Protein AF-A0A0F3NRP3-F1 (afdb_monomer_lite)

Structure (mmCIF, N/CA/C/O backbone):
data_AF-A0A0F3NRP3-F1
#
_entry.id   AF-A0A0F3NRP3-F1
#
loop_
_atom_site.group_PDB
_atom_site.id
_atom_site.type_symbol
_atom_site.label_atom_id
_atom_site.label_alt_id
_atom_site.label_comp_id
_atom_site.label_asym_id
_atom_site.label_entity_id
_atom_site.label_seq_id
_atom_site.pdbx_PDB_ins_code
_atom_site.Cartn_x
_atom_site.Cartn_y
_atom_site.Cartn_z
_atom_site.occupancy
_atom_site.B_iso_or_equiv
_atom_site.auth_seq_id
_atom_site.auth_comp_id
_atom_site.auth_asym_id
_atom_site.auth_atom_id
_atom_site.pdbx_PDB_model_num
ATOM 1 N N . MET A 1 1 ? -0.508 -33.821 -35.331 1.00 40.72 1 MET A N 1
ATOM 2 C CA . MET A 1 1 ? -1.946 -33.504 -35.461 1.00 40.72 1 MET A CA 1
ATOM 3 C C . MET A 1 1 ? -2.140 -32.099 -34.919 1.00 40.72 1 MET A C 1
ATOM 5 O O . MET A 1 1 ? -1.947 -31.904 -33.729 1.00 40.72 1 MET A O 1
ATOM 9 N N . ASN A 1 2 ? -2.407 -31.118 -35.784 1.00 46.88 2 ASN A N 1
ATOM 10 C CA . ASN A 1 2 ? -2.672 -29.745 -35.350 1.00 46.88 2 ASN A CA 1
ATOM 11 C C . ASN A 1 2 ? -4.080 -29.709 -34.758 1.00 46.88 2 ASN A C 1
ATOM 13 O O . ASN A 1 2 ? -5.055 -29.800 -35.501 1.00 46.88 2 ASN A O 1
ATOM 17 N N . ALA A 1 3 ? -4.187 -29.631 -33.432 1.00 57.81 3 ALA A N 1
ATOM 18 C CA . ALA A 1 3 ? -5.461 -29.360 -32.787 1.00 57.81 3 ALA A CA 1
ATOM 19 C C . ALA A 1 3 ? -5.911 -27.962 -33.232 1.00 57.81 3 ALA A C 1
ATOM 21 O O . ALA A 1 3 ? -5.321 -26.957 -32.839 1.00 57.81 3 ALA A O 1
ATOM 22 N N . SER A 1 4 ? -6.902 -27.904 -34.124 1.00 68.19 4 SER A N 1
ATOM 23 C CA . SER A 1 4 ? -7.489 -26.639 -34.550 1.00 68.19 4 SER A CA 1
ATOM 24 C C . SER A 1 4 ? -8.223 -26.056 -33.345 1.00 68.19 4 SER A C 1
ATOM 26 O O . SER A 1 4 ? -9.180 -26.636 -32.836 1.00 68.19 4 SER A O 1
ATOM 28 N N . ILE A 1 5 ? -7.730 -24.921 -32.855 1.00 69.62 5 ILE A N 1
ATOM 29 C CA . ILE A 1 5 ? -8.385 -24.145 -31.805 1.00 69.62 5 ILE A CA 1
ATOM 30 C C . ILE A 1 5 ? -9.781 -23.760 -32.332 1.00 69.62 5 ILE A C 1
ATOM 32 O O . ILE A 1 5 ? -9.920 -23.340 -33.481 1.00 69.62 5 ILE A O 1
ATOM 36 N N . HIS A 1 6 ? -10.832 -23.994 -31.538 1.00 75.50 6 HIS A N 1
ATOM 37 C CA . HIS A 1 6 ? -12.217 -23.716 -31.936 1.00 75.50 6 HIS A CA 1
ATOM 38 C C . HIS A 1 6 ? -12.380 -22.222 -32.262 1.00 75.50 6 HIS A C 1
ATOM 40 O O . HIS A 1 6 ? -11.838 -21.389 -31.540 1.00 75.50 6 HIS A O 1
ATOM 46 N N . LYS A 1 7 ? -13.146 -21.873 -33.308 1.00 71.94 7 LYS A N 1
ATOM 47 C CA . LYS A 1 7 ? -13.288 -20.490 -33.822 1.00 71.94 7 LYS A CA 1
ATOM 48 C C . LYS A 1 7 ? -13.680 -19.456 -32.757 1.00 71.94 7 LYS A C 1
ATOM 50 O O . LYS A 1 7 ? -13.322 -18.292 -32.864 1.00 71.94 7 LYS A O 1
ATOM 55 N N . ASP A 1 8 ? -14.378 -19.872 -31.704 1.00 66.00 8 ASP A N 1
ATOM 56 C CA . ASP A 1 8 ? -14.722 -18.987 -30.582 1.00 66.00 8 ASP A CA 1
ATOM 57 C C . ASP A 1 8 ? -13.531 -18.579 -29.701 1.00 66.00 8 ASP A C 1
ATOM 59 O O . ASP A 1 8 ? -13.591 -17.539 -29.048 1.00 66.00 8 ASP A O 1
ATOM 63 N N . PHE A 1 9 ? -12.439 -19.345 -29.714 1.00 64.56 9 PHE A N 1
ATOM 64 C CA . PHE A 1 9 ? -11.166 -18.993 -29.074 1.00 64.56 9 PHE A CA 1
ATOM 65 C C . PHE A 1 9 ? -10.199 -18.269 -30.025 1.00 64.56 9 PHE A C 1
ATOM 67 O O . PHE A 1 9 ? -9.106 -17.900 -29.599 1.00 64.56 9 PHE A O 1
ATOM 74 N N . ASP A 1 10 ? -10.609 -18.040 -31.278 1.00 66.81 10 ASP A N 1
ATOM 75 C CA . ASP A 1 10 ? -9.899 -17.222 -32.275 1.00 66.81 10 ASP A CA 1
ATOM 76 C C . ASP A 1 10 ? -10.201 -15.717 -32.105 1.00 66.81 10 ASP A C 1
ATOM 78 O O . ASP A 1 10 ? -9.780 -14.867 -32.888 1.00 66.81 10 ASP A O 1
ATOM 82 N N . ARG A 1 11 ? -10.959 -15.365 -31.059 1.00 72.38 11 ARG A N 1
ATOM 83 C CA . ARG A 1 11 ? -11.221 -13.980 -30.668 1.00 72.38 11 ARG A CA 1
ATOM 84 C C . ARG A 1 11 ? -9.969 -13.370 -30.059 1.00 72.38 11 ARG A C 1
ATOM 86 O O . ARG A 1 11 ? -9.217 -14.027 -29.334 1.00 72.38 11 ARG A O 1
ATOM 93 N N . GLU A 1 12 ? -9.772 -12.083 -30.313 1.00 74.19 12 GLU A N 1
ATOM 94 C CA . GLU A 1 12 ? -8.661 -11.361 -29.718 1.00 74.19 12 GLU A CA 1
ATOM 95 C C . GLU A 1 12 ? -8.789 -11.381 -28.188 1.00 74.19 12 GLU A C 1
ATOM 97 O O . GLU A 1 12 ? -9.790 -10.949 -27.614 1.00 74.19 12 GLU A O 1
ATOM 102 N N . ARG A 1 13 ? -7.795 -11.965 -27.511 1.00 67.94 13 ARG A N 1
ATOM 103 C CA . ARG A 1 13 ? -7.804 -12.051 -26.050 1.00 67.94 13 ARG A CA 1
ATOM 104 C C . ARG A 1 13 ? -7.632 -10.649 -25.473 1.00 67.94 13 ARG A C 1
ATOM 106 O O . ARG A 1 13 ? -6.608 -10.013 -25.721 1.00 67.94 13 ARG A O 1
ATOM 113 N N . PHE A 1 14 ? -8.565 -10.232 -24.616 1.00 65.12 14 PHE A N 1
ATOM 114 C CA . PHE A 1 14 ? -8.469 -8.976 -23.858 1.00 65.12 14 PHE A CA 1
ATOM 115 C C . PHE A 1 14 ? -7.161 -8.849 -23.063 1.00 65.12 14 PHE A C 1
ATOM 117 O O . PHE A 1 14 ? -6.693 -7.739 -22.838 1.00 65.12 14 PHE A O 1
ATOM 124 N N . SER A 1 15 ? -6.524 -9.975 -22.716 1.00 64.06 15 SER A N 1
ATOM 125 C CA . SER A 1 15 ? -5.197 -10.024 -22.091 1.00 64.06 15 SER A CA 1
ATOM 126 C C . SER A 1 15 ? -4.127 -9.237 -22.843 1.00 64.06 15 SER A C 1
ATOM 128 O O . SER A 1 15 ? -3.176 -8.775 -22.228 1.00 64.06 15 SER A O 1
ATOM 130 N N . LYS A 1 16 ? -4.273 -9.027 -24.157 1.00 69.56 16 LYS A N 1
ATOM 131 C CA . LYS A 1 16 ? -3.344 -8.193 -24.926 1.00 69.56 16 LYS A CA 1
ATOM 132 C C . LYS A 1 16 ? -3.427 -6.702 -24.600 1.00 69.56 16 LYS A C 1
ATOM 134 O O . LYS A 1 16 ? -2.470 -5.997 -24.901 1.00 69.56 16 LYS A O 1
ATOM 139 N N . HIS A 1 17 ? -4.521 -6.234 -24.011 1.00 70.38 17 HIS A N 1
ATOM 140 C CA . HIS A 1 17 ? -4.711 -4.834 -23.628 1.00 70.38 17 HIS A CA 1
ATOM 141 C C . HIS A 1 17 ? -4.406 -4.573 -22.152 1.00 70.38 17 HIS A C 1
ATOM 143 O O . HIS A 1 17 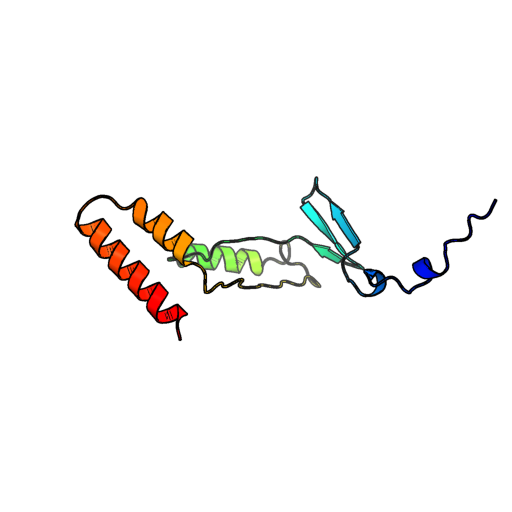? -4.308 -3.417 -21.750 1.00 70.38 17 HIS A O 1
ATOM 149 N N . PHE A 1 18 ? -4.248 -5.624 -21.344 1.00 63.47 18 PHE A N 1
ATOM 150 C CA . PHE A 1 18 ? -3.835 -5.478 -19.956 1.00 63.47 18 PHE A CA 1
ATOM 151 C C . PHE A 1 18 ? -2.310 -5.374 -19.870 1.00 63.47 18 PHE A C 1
ATOM 153 O O . PHE A 1 18 ? -1.575 -6.049 -20.590 1.00 63.47 18 PHE A O 1
ATOM 160 N N . VAL A 1 19 ? -1.846 -4.492 -18.987 1.00 67.38 19 VAL A N 1
ATOM 161 C CA . VAL A 1 19 ? -0.418 -4.287 -18.699 1.00 67.38 19 VAL A CA 1
ATOM 162 C C . VAL A 1 19 ? 0.145 -5.458 -17.883 1.00 67.38 19 VAL A C 1
ATOM 164 O O . VAL A 1 19 ? 1.339 -5.718 -17.932 1.00 67.38 19 VAL A O 1
ATOM 167 N N . TYR A 1 20 ? -0.733 -6.192 -17.202 1.00 72.75 20 TYR A N 1
ATOM 168 C CA . TYR A 1 20 ? -0.411 -7.259 -16.270 1.00 72.75 20 TYR A CA 1
ATOM 169 C C . TYR A 1 20 ? -0.265 -8.633 -16.930 1.00 72.75 20 TYR A C 1
ATOM 171 O O . TYR A 1 20 ? -1.152 -9.057 -17.675 1.00 72.75 20 TYR A O 1
ATOM 179 N N . GLU A 1 21 ? 0.830 -9.335 -16.625 1.00 79.75 21 GLU A N 1
ATOM 180 C CA . GLU A 1 21 ? 1.145 -10.654 -17.188 1.00 79.75 21 GLU A CA 1
ATOM 181 C C . GLU A 1 21 ? 1.023 -11.781 -16.160 1.00 79.75 21 GLU A C 1
ATOM 183 O O . GLU A 1 21 ? 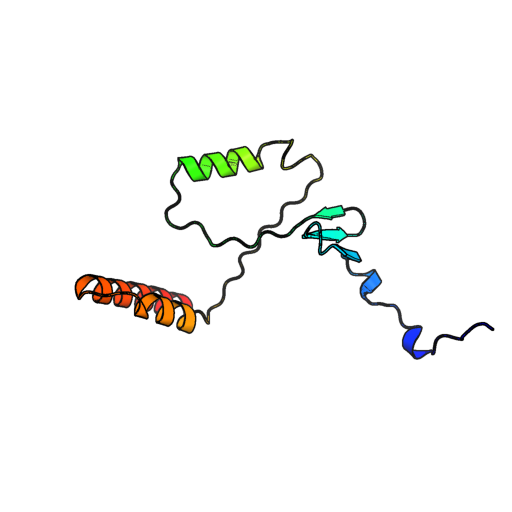0.370 -12.788 -16.446 1.00 79.75 21 GLU A O 1
ATOM 188 N N . SER A 1 22 ? 1.611 -11.624 -14.970 1.00 84.94 22 SER A N 1
ATOM 189 C CA . SER A 1 22 ? 1.586 -12.664 -13.934 1.00 84.94 22 SER A CA 1
ATOM 190 C C . SER A 1 22 ? 1.831 -12.133 -12.521 1.00 84.94 22 SER A C 1
ATOM 192 O O . SER A 1 22 ? 2.454 -11.088 -12.324 1.00 84.94 22 SER A O 1
ATOM 194 N N . TYR A 1 23 ? 1.361 -12.893 -11.532 1.00 87.88 23 TYR A N 1
ATOM 195 C CA . TYR A 1 23 ? 1.726 -12.747 -10.124 1.00 87.88 23 TYR A CA 1
ATOM 196 C C . TYR A 1 23 ? 2.721 -13.835 -9.755 1.00 87.88 23 TYR A C 1
ATOM 198 O O . TYR A 1 23 ? 2.530 -14.977 -10.175 1.00 87.88 23 TYR A O 1
ATOM 206 N N . ASP A 1 24 ? 3.719 -13.506 -8.948 1.00 89.31 24 ASP A N 1
ATOM 207 C CA . ASP A 1 24 ? 4.505 -14.510 -8.241 1.00 89.31 24 ASP A CA 1
ATOM 208 C C . ASP A 1 24 ? 4.114 -14.532 -6.761 1.00 89.31 24 ASP A C 1
ATOM 210 O O . ASP A 1 24 ? 4.324 -13.557 -6.041 1.00 89.31 24 ASP A O 1
ATOM 214 N N . ASP A 1 25 ? 3.551 -15.654 -6.314 1.00 90.69 25 ASP A N 1
ATOM 215 C CA . ASP A 1 25 ? 3.113 -15.845 -4.932 1.00 90.69 25 ASP A CA 1
ATOM 216 C C . ASP A 1 25 ? 4.292 -15.916 -3.946 1.00 90.69 25 ASP A C 1
ATOM 218 O O . ASP A 1 25 ? 4.115 -15.587 -2.773 1.00 90.69 25 ASP A O 1
ATOM 222 N N . GLU A 1 26 ? 5.496 -16.310 -4.374 1.00 93.38 26 GLU A N 1
ATOM 223 C CA . GLU A 1 26 ? 6.648 -16.398 -3.465 1.00 93.38 26 GLU A CA 1
ATOM 224 C C . GLU A 1 26 ? 7.223 -15.015 -3.155 1.00 93.38 26 GLU A C 1
ATOM 226 O O . GLU A 1 26 ? 7.428 -14.662 -1.992 1.00 93.38 26 GLU A O 1
ATOM 231 N N . THR A 1 27 ? 7.457 -14.209 -4.192 1.00 88.56 27 THR A N 1
ATOM 232 C CA . THR A 1 27 ? 8.013 -12.856 -4.035 1.00 88.56 27 THR A CA 1
ATOM 233 C C . THR A 1 27 ? 6.953 -11.779 -3.814 1.00 88.56 27 THR A C 1
ATOM 235 O O . THR A 1 27 ? 7.295 -10.660 -3.434 1.00 88.56 27 THR A O 1
ATOM 238 N N . GLN A 1 28 ? 5.673 -12.103 -4.026 1.00 88.88 28 GLN A N 1
ATOM 239 C CA . GLN A 1 28 ? 4.537 -11.175 -3.994 1.00 88.88 28 GLN A CA 1
ATOM 240 C C . GLN A 1 28 ? 4.653 -10.043 -5.038 1.00 88.88 28 GLN A C 1
ATOM 242 O O . GLN A 1 28 ? 4.074 -8.964 -4.867 1.00 88.88 28 GLN A O 1
ATOM 247 N N . LEU A 1 29 ? 5.393 -10.280 -6.129 1.00 87.69 29 LEU A N 1
ATOM 248 C CA . LEU A 1 29 ? 5.629 -9.308 -7.196 1.00 87.69 29 LEU A CA 1
ATOM 249 C C . LEU A 1 29 ? 4.660 -9.484 -8.369 1.00 87.69 29 LEU A C 1
ATOM 251 O O . LEU A 1 29 ? 4.288 -10.586 -8.775 1.00 87.69 29 LEU A O 1
ATOM 255 N N . PHE A 1 30 ? 4.283 -8.351 -8.949 1.00 84.56 30 PHE A N 1
ATOM 256 C CA . PHE A 1 30 ? 3.496 -8.241 -10.167 1.00 84.56 30 PHE A CA 1
ATOM 257 C C . PHE A 1 30 ? 4.447 -8.040 -11.345 1.00 84.56 30 PHE A C 1
ATOM 259 O O . PHE A 1 30 ? 5.193 -7.059 -11.394 1.00 84.56 30 PHE A O 1
ATOM 266 N N . PHE A 1 31 ? 4.380 -8.944 -12.318 1.00 85.44 31 PHE A N 1
ATOM 267 C CA . PHE A 1 31 ? 5.089 -8.825 -13.584 1.00 85.44 31 PHE A CA 1
ATOM 268 C C . PHE A 1 31 ? 4.147 -8.237 -14.628 1.00 85.44 31 PHE A C 1
ATOM 270 O O . PHE A 1 31 ? 3.073 -8.774 -14.915 1.00 85.44 31 PHE A O 1
ATOM 277 N N . ASN A 1 32 ? 4.556 -7.101 -15.175 1.00 83.25 32 ASN A N 1
ATOM 278 C CA . ASN A 1 32 ? 3.848 -6.352 -16.194 1.00 83.25 32 ASN A CA 1
ATOM 279 C C . ASN A 1 32 ? 4.697 -6.277 -17.469 1.00 83.25 32 ASN A C 1
ATOM 281 O O . ASN A 1 32 ? 5.905 -6.520 -17.471 1.00 83.25 32 ASN A O 1
ATOM 285 N N . ARG A 1 33 ? 4.081 -5.846 -18.568 1.00 79.62 33 ARG A N 1
ATOM 286 C CA . ARG A 1 33 ? 4.779 -5.576 -19.827 1.00 79.62 33 ARG A CA 1
ATOM 287 C C . ARG A 1 33 ? 5.764 -4.425 -19.679 1.00 79.62 33 ARG A C 1
ATOM 289 O O . ARG A 1 33 ? 5.382 -3.262 -19.765 1.00 79.62 33 ARG A O 1
ATOM 296 N N . GLY A 1 34 ? 7.033 -4.773 -19.495 1.00 79.06 34 GLY A N 1
ATOM 297 C CA . GLY A 1 34 ? 8.125 -3.810 -19.360 1.00 79.06 34 GLY A CA 1
ATOM 298 C C . GLY A 1 34 ? 8.262 -3.202 -17.964 1.00 79.06 34 GLY A C 1
ATOM 299 O O . GLY A 1 34 ? 9.022 -2.253 -17.810 1.00 79.06 34 GLY A O 1
ATOM 300 N N . SER A 1 35 ? 7.565 -3.727 -16.952 1.00 81.12 35 SER A N 1
ATOM 301 C CA . SER A 1 35 ? 7.770 -3.310 -15.563 1.00 81.12 35 SER A CA 1
ATOM 302 C C . SER A 1 35 ? 7.548 -4.453 -14.576 1.00 81.12 35 SER A C 1
ATOM 304 O O . SER A 1 35 ? 6.850 -5.427 -14.850 1.00 81.12 35 SER A O 1
ATOM 306 N N . ILE A 1 36 ? 8.154 -4.325 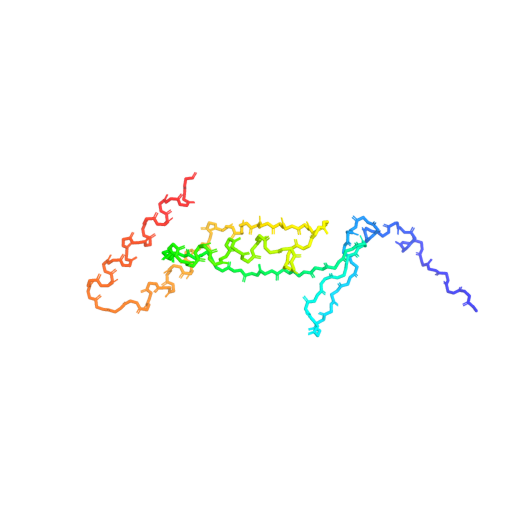-13.403 1.00 84.62 36 ILE A N 1
ATOM 307 C CA . ILE A 1 36 ? 7.923 -5.183 -12.244 1.00 84.62 36 ILE A CA 1
ATOM 308 C C . ILE A 1 36 ? 7.535 -4.276 -11.083 1.00 84.62 36 ILE A C 1
ATOM 310 O O . ILE A 1 36 ? 8.049 -3.163 -10.969 1.00 84.62 36 ILE A O 1
A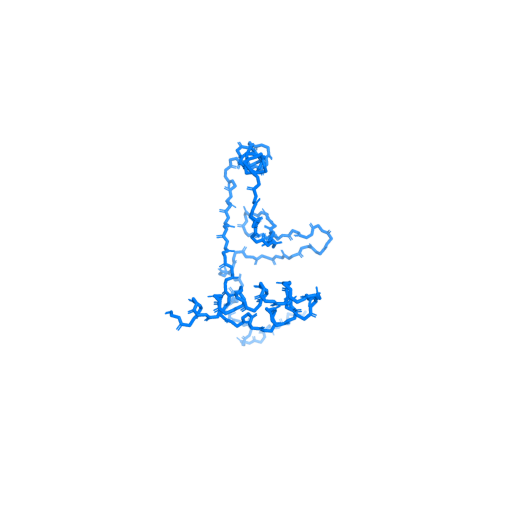TOM 314 N N . GLY A 1 37 ? 6.597 -4.704 -10.249 1.00 84.56 37 GLY A N 1
ATOM 315 C CA . GLY A 1 37 ? 6.142 -3.875 -9.141 1.00 84.56 37 GLY A CA 1
ATOM 316 C C . GLY A 1 37 ? 5.435 -4.664 -8.059 1.00 84.56 37 GLY A C 1
ATOM 317 O O . GLY A 1 37 ? 5.242 -5.871 -8.163 1.00 84.56 37 GLY A O 1
ATOM 318 N N . PHE A 1 38 ? 5.034 -3.961 -7.012 1.00 85.81 38 PHE A N 1
ATOM 319 C CA . PHE A 1 38 ? 4.269 -4.508 -5.902 1.00 85.81 38 PHE A CA 1
ATOM 320 C C . PHE A 1 38 ? 3.186 -3.516 -5.489 1.00 85.81 38 PHE A C 1
ATOM 322 O O . PHE A 1 38 ? 3.245 -2.330 -5.815 1.00 85.81 38 PHE A O 1
ATOM 329 N N . VAL A 1 39 ? 2.184 -4.012 -4.769 1.00 85.00 39 VAL A N 1
ATOM 330 C CA . VAL A 1 39 ? 1.112 -3.192 -4.205 1.00 85.00 39 VAL A CA 1
ATOM 331 C C . VAL A 1 39 ? 1.208 -3.261 -2.690 1.00 85.00 39 VAL A C 1
ATOM 333 O O . VAL A 1 39 ? 1.227 -4.348 -2.118 1.00 85.00 39 VAL A O 1
ATOM 336 N N . LEU A 1 40 ? 1.238 -2.099 -2.039 1.00 81.62 40 LEU A N 1
ATOM 337 C CA . LEU A 1 40 ? 1.133 -1.999 -0.587 1.00 81.62 40 LEU A CA 1
ATOM 338 C C . LEU A 1 40 ? -0.281 -1.576 -0.204 1.00 81.62 40 LEU A C 1
ATOM 340 O O . LEU A 1 40 ? -0.756 -0.518 -0.617 1.00 81.62 40 LEU A O 1
ATOM 344 N N . LEU A 1 41 ? -0.936 -2.388 0.625 1.00 80.12 41 LEU A N 1
ATOM 345 C CA . LEU A 1 41 ? -2.153 -1.989 1.317 1.00 80.12 41 LEU A CA 1
ATOM 346 C C . LEU A 1 41 ? -1.769 -1.445 2.692 1.00 80.12 41 LEU A C 1
ATOM 348 O O . LEU A 1 41 ? -1.278 -2.184 3.542 1.00 80.12 41 LEU A O 1
ATOM 352 N N . ALA A 1 42 ? -2.006 -0.155 2.908 1.00 77.50 42 ALA A N 1
ATOM 353 C CA . ALA A 1 42 ? -1.729 0.508 4.174 1.00 77.50 42 ALA A CA 1
ATOM 354 C C . ALA A 1 42 ? -2.989 1.184 4.720 1.00 77.50 42 ALA A C 1
ATOM 356 O O . ALA A 1 42 ? -3.795 1.738 3.969 1.00 77.50 42 ALA A O 1
ATOM 357 N N . CYS A 1 43 ? -3.145 1.166 6.043 1.00 74.38 43 CYS A N 1
ATOM 358 C CA . CYS A 1 43 ? -4.135 1.996 6.716 1.00 74.38 43 CYS A CA 1
ATOM 359 C C . CYS A 1 43 ? -3.637 3.449 6.762 1.00 74.38 43 CYS A C 1
ATOM 361 O O . CYS A 1 43 ? -2.437 3.668 6.949 1.00 74.38 43 CYS A O 1
ATOM 363 N N . PRO A 1 44 ? -4.526 4.449 6.636 1.00 73.31 44 PRO A N 1
ATOM 364 C CA . PRO A 1 44 ? -4.135 5.839 6.818 1.00 73.31 44 PRO A CA 1
ATOM 365 C C . PRO A 1 44 ? -3.534 6.030 8.214 1.00 73.31 44 PRO A C 1
ATOM 367 O O . PRO A 1 44 ? -4.129 5.635 9.220 1.00 73.31 44 PRO A O 1
ATOM 370 N N . LEU A 1 45 ? -2.345 6.629 8.266 1.00 74.94 45 LEU A N 1
ATOM 371 C CA . LEU A 1 45 ? -1.623 6.874 9.509 1.00 74.94 45 LEU A CA 1
ATOM 372 C C . LEU A 1 45 ? -2.255 8.070 10.237 1.00 74.94 45 LEU A C 1
ATOM 374 O O . LEU A 1 45 ? -1.886 9.223 10.012 1.00 74.94 45 LEU A O 1
ATOM 378 N N . ALA A 1 46 ? -3.257 7.796 11.074 1.00 75.31 46 ALA A N 1
ATOM 379 C CA . ALA A 1 46 ? -3.850 8.804 11.945 1.00 75.31 46 ALA A CA 1
ATOM 380 C C . ALA A 1 46 ? -2.825 9.252 13.002 1.00 75.31 46 ALA A C 1
ATOM 382 O O . ALA A 1 46 ? -2.094 8.426 13.542 1.00 75.31 46 ALA A O 1
ATOM 383 N N . GLU A 1 47 ? -2.773 10.558 13.279 1.00 79.94 47 GLU A N 1
ATOM 384 C CA . GLU A 1 47 ? -1.904 11.153 14.312 1.00 79.94 47 GLU A CA 1
ATOM 385 C C . GLU A 1 47 ? -0.394 10.901 14.118 1.00 79.94 47 GLU A C 1
ATOM 387 O O . GLU A 1 47 ? 0.383 10.913 15.072 1.00 79.94 47 GLU A O 1
ATOM 392 N N . ALA A 1 48 ? 0.045 10.714 12.869 1.00 82.19 48 ALA A N 1
ATOM 393 C CA . ALA A 1 48 ? 1.458 10.569 12.535 1.00 82.19 48 ALA A CA 1
ATOM 394 C C . ALA A 1 48 ? 2.295 11.734 13.091 1.00 82.19 48 ALA A C 1
ATOM 396 O O . ALA A 1 48 ? 2.035 12.900 12.772 1.00 82.19 48 ALA A O 1
ATOM 397 N N . SER A 1 49 ? 3.339 11.422 13.864 1.00 88.94 49 SER A N 1
ATOM 398 C CA . SER A 1 49 ? 4.300 12.431 14.309 1.00 88.94 49 SER A CA 1
ATOM 399 C C . SER A 1 49 ? 5.025 13.052 13.111 1.00 88.94 49 SER A C 1
ATOM 401 O O . SER A 1 49 ? 5.183 12.424 12.063 1.00 88.94 49 SER A O 1
ATOM 403 N N . VAL A 1 50 ? 5.518 14.283 13.270 1.00 90.25 50 VAL A N 1
ATOM 404 C CA . VAL A 1 50 ? 6.318 14.947 12.225 1.00 90.25 50 VAL A CA 1
ATOM 405 C C . VAL A 1 50 ? 7.567 14.124 11.877 1.00 90.25 50 VAL A C 1
ATOM 407 O O . VAL A 1 50 ? 7.957 14.074 10.717 1.00 90.25 50 VAL A O 1
ATOM 410 N N . SER A 1 51 ? 8.152 13.417 12.853 1.00 91.94 51 SER A N 1
ATOM 411 C CA . SER A 1 51 ? 9.277 12.500 12.612 1.00 91.94 51 SER A CA 1
ATOM 412 C C . SER A 1 51 ? 8.897 11.384 11.641 1.00 91.94 51 SER A C 1
ATOM 414 O O . SER A 1 51 ? 9.568 11.206 10.633 1.00 91.94 51 SER A O 1
ATOM 416 N N . ALA A 1 52 ? 7.773 10.700 11.883 1.00 87.12 52 ALA A N 1
ATOM 417 C CA . ALA A 1 52 ? 7.313 9.614 11.018 1.00 87.12 52 ALA A CA 1
ATOM 418 C C . ALA A 1 52 ? 6.997 10.104 9.592 1.00 87.12 52 ALA A C 1
ATOM 420 O O . ALA A 1 52 ? 7.259 9.409 8.612 1.00 87.12 52 ALA A O 1
ATOM 421 N N . GLN A 1 53 ? 6.467 11.325 9.462 1.00 87.38 53 GLN A N 1
ATOM 422 C CA . GLN A 1 53 ? 6.239 11.948 8.155 1.00 87.38 53 GLN A CA 1
ATOM 423 C C . GLN A 1 53 ? 7.557 12.217 7.417 1.00 87.38 53 GLN A C 1
ATOM 425 O O . GLN A 1 53 ? 7.644 11.964 6.216 1.00 87.38 53 GLN A O 1
ATOM 430 N N . ASN A 1 54 ? 8.581 12.696 8.129 1.00 91.69 54 ASN A N 1
ATOM 431 C CA . ASN A 1 54 ? 9.902 12.943 7.554 1.00 91.69 54 ASN A CA 1
ATOM 432 C C . ASN A 1 54 ? 10.584 11.644 7.121 1.00 91.69 54 ASN A C 1
ATOM 434 O O . ASN A 1 54 ? 11.127 11.604 6.024 1.00 91.69 54 ASN A O 1
ATOM 438 N N . GLU A 1 55 ? 10.488 10.577 7.915 1.00 90.31 55 GLU A N 1
ATOM 439 C CA . GLU A 1 55 ? 11.038 9.260 7.567 1.00 90.31 55 GLU A CA 1
ATOM 440 C C . GLU A 1 55 ? 10.419 8.711 6.275 1.00 90.31 55 GLU A C 1
ATOM 442 O O . GLU A 1 55 ? 11.136 8.271 5.377 1.00 90.31 55 GLU A O 1
ATOM 447 N N . ILE A 1 56 ? 9.091 8.804 6.124 1.00 87.69 56 ILE A N 1
ATOM 448 C CA . ILE A 1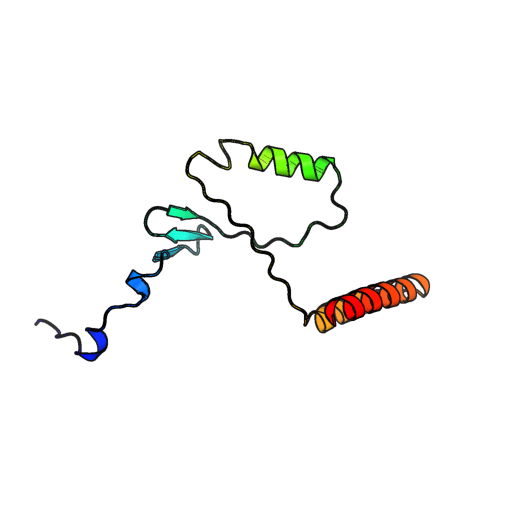 56 ? 8.414 8.406 4.880 1.00 87.69 56 ILE A CA 1
ATOM 449 C C . ILE A 1 56 ? 8.861 9.297 3.715 1.00 87.69 56 ILE A C 1
ATOM 451 O O . ILE A 1 56 ? 9.108 8.807 2.614 1.00 87.69 56 ILE A O 1
ATOM 455 N N . ALA A 1 57 ? 8.983 10.606 3.935 1.00 88.25 57 ALA A N 1
ATOM 456 C CA . ALA A 1 57 ? 9.422 11.525 2.893 1.00 88.25 57 ALA A CA 1
ATOM 457 C C . ALA A 1 57 ? 10.868 11.251 2.448 1.00 88.25 57 ALA A C 1
ATOM 459 O O . ALA A 1 57 ? 11.157 11.331 1.258 1.00 88.25 57 ALA A O 1
ATOM 460 N N . GLU A 1 58 ? 11.770 10.931 3.373 1.00 91.31 58 GLU A N 1
ATOM 461 C CA . GLU A 1 58 ? 13.152 10.544 3.077 1.00 91.31 58 GLU A CA 1
ATOM 462 C C . GLU A 1 58 ? 13.212 9.206 2.347 1.00 91.31 58 GLU A C 1
ATOM 464 O O . GLU A 1 58 ? 13.906 9.098 1.336 1.00 91.31 58 GLU A O 1
ATOM 469 N N . PHE A 1 59 ? 12.415 8.226 2.782 1.00 88.44 59 PHE A N 1
ATOM 470 C CA . PHE A 1 59 ? 12.280 6.950 2.088 1.00 88.44 59 PHE A CA 1
ATOM 471 C C . PHE A 1 59 ? 11.884 7.153 0.622 1.00 88.44 59 PHE A C 1
ATOM 473 O O . PHE A 1 59 ? 12.512 6.570 -0.259 1.00 88.44 59 PHE A O 1
ATOM 480 N N . LEU A 1 60 ? 10.893 8.016 0.365 1.00 86.50 60 LEU A N 1
ATOM 481 C CA . LEU A 1 60 ? 10.396 8.302 -0.982 1.00 86.50 60 LEU A CA 1
ATOM 482 C C . LEU A 1 60 ? 11.367 9.123 -1.845 1.00 86.50 60 LEU A C 1
ATOM 484 O O . LEU A 1 60 ? 11.295 9.054 -3.068 1.00 86.50 60 LEU A O 1
ATOM 488 N N . LYS A 1 61 ? 12.238 9.925 -1.224 1.00 86.69 61 LYS A N 1
ATOM 489 C CA . LYS A 1 61 ? 13.255 10.734 -1.918 1.00 86.69 61 LYS A CA 1
ATOM 490 C C . LYS A 1 61 ? 14.512 9.948 -2.278 1.00 86.69 61 LYS A C 1
ATOM 492 O O . LYS A 1 61 ? 15.313 10.449 -3.057 1.00 86.69 61 LYS A O 1
ATOM 497 N N . SER A 1 62 ? 14.727 8.787 -1.666 1.00 87.12 62 SER A N 1
ATOM 498 C CA . SER A 1 62 ? 15.912 7.976 -1.920 1.00 87.12 62 SER A CA 1
ATOM 499 C C . SER A 1 62 ? 15.857 7.362 -3.320 1.00 87.12 62 SER A C 1
ATOM 501 O O . SER A 1 62 ? 14.970 6.555 -3.603 1.00 87.12 62 SER A O 1
ATOM 503 N N . ASP A 1 63 ? 16.849 7.681 -4.155 1.00 85.19 63 ASP A N 1
ATOM 504 C CA . ASP A 1 63 ? 17.022 7.091 -5.491 1.00 85.19 63 ASP A CA 1
ATOM 505 C C . ASP A 1 63 ? 17.224 5.565 -5.438 1.00 85.19 63 ASP A C 1
ATOM 507 O O . ASP A 1 63 ? 16.971 4.872 -6.420 1.00 85.19 63 ASP A O 1
ATOM 511 N N . GLU A 1 64 ? 17.655 5.016 -4.296 1.00 86.44 64 GLU A N 1
ATOM 512 C CA . GLU A 1 64 ? 17.745 3.563 -4.104 1.00 86.44 64 GLU A CA 1
ATOM 513 C C . GLU A 1 64 ? 16.361 2.913 -3.973 1.00 86.44 64 GLU A C 1
ATOM 515 O O . GLU A 1 64 ? 16.155 1.796 -4.446 1.00 86.44 64 GLU A O 1
ATOM 520 N N . ASN A 1 65 ? 15.403 3.606 -3.348 1.00 83.50 65 ASN A N 1
ATOM 521 C CA . ASN A 1 65 ? 14.064 3.072 -3.083 1.00 83.50 65 ASN A CA 1
ATOM 522 C C . ASN A 1 65 ? 13.081 3.370 -4.221 1.00 83.50 65 ASN A C 1
ATOM 524 O O . ASN A 1 65 ? 12.186 2.570 -4.493 1.00 83.50 65 ASN A O 1
ATOM 528 N N . LEU A 1 66 ? 13.232 4.525 -4.871 1.00 84.75 66 LEU A N 1
ATOM 529 C CA . LEU A 1 66 ? 12.446 4.961 -6.025 1.00 84.75 66 LEU A CA 1
ATOM 530 C C . LEU A 1 66 ? 13.400 5.416 -7.137 1.00 84.75 66 LEU A C 1
ATOM 532 O O . LEU A 1 66 ? 13.562 6.616 -7.361 1.00 84.75 66 LEU A O 1
ATOM 536 N N . PRO A 1 67 ? 14.040 4.465 -7.840 1.00 83.81 67 PRO A N 1
ATOM 537 C CA . PRO A 1 67 ? 14.976 4.786 -8.907 1.00 83.81 67 PRO A CA 1
ATOM 538 C C . PRO A 1 67 ? 14.296 5.527 -10.058 1.00 83.81 67 PRO A C 1
ATOM 540 O O . PRO A 1 67 ? 13.077 5.448 -10.247 1.00 83.81 67 PRO A O 1
ATOM 543 N N . ALA A 1 68 ? 15.102 6.217 -10.867 1.00 81.81 68 ALA A N 1
ATOM 544 C CA . ALA A 1 68 ? 14.635 6.867 -12.086 1.00 81.81 68 ALA A CA 1
ATOM 545 C C . ALA A 1 68 ? 13.812 5.892 -12.950 1.00 81.81 68 ALA A C 1
ATOM 547 O O . ALA A 1 68 ? 14.126 4.708 -13.027 1.00 81.81 68 ALA A O 1
ATOM 548 N N . GLU A 1 69 ? 12.751 6.403 -13.580 1.00 83.81 69 GLU A N 1
ATOM 549 C CA . GLU A 1 69 ? 11.753 5.630 -14.347 1.00 83.81 69 GLU A CA 1
ATOM 550 C C . GLU A 1 69 ? 10.774 4.782 -13.508 1.00 83.81 69 GLU A C 1
ATOM 552 O O . GLU A 1 69 ? 9.841 4.194 -14.061 1.00 83.81 69 GLU A O 1
ATOM 557 N N . SER A 1 70 ? 10.886 4.788 -12.174 1.00 83.81 70 SER A N 1
ATOM 558 C CA . SER A 1 70 ? 9.856 4.210 -11.301 1.00 83.81 70 SER A CA 1
ATOM 559 C C . SER A 1 70 ? 8.559 5.019 -11.345 1.00 83.81 70 SER A C 1
ATOM 561 O O . SER A 1 70 ? 8.562 6.248 -11.402 1.00 83.81 70 SER A O 1
ATOM 563 N N . SER A 1 71 ? 7.423 4.325 -11.265 1.00 82.69 71 SER A N 1
ATOM 564 C CA . SER A 1 71 ? 6.097 4.939 -11.155 1.00 82.69 71 SER A CA 1
ATOM 565 C C . SER A 1 71 ? 5.465 4.585 -9.812 1.00 82.69 71 SER A C 1
ATOM 567 O O . SER A 1 71 ? 5.237 3.411 -9.529 1.00 82.69 71 SER A O 1
ATOM 569 N N . LEU A 1 72 ? 5.149 5.595 -8.998 1.00 84.38 72 LEU A N 1
ATOM 570 C CA . LEU A 1 72 ? 4.403 5.430 -7.750 1.00 84.38 72 LEU A CA 1
ATOM 571 C C . LEU A 1 72 ? 2.957 5.887 -7.946 1.00 84.38 72 LEU A C 1
ATOM 573 O O . LEU A 1 72 ? 2.698 7.054 -8.239 1.00 84.38 72 LEU A O 1
ATOM 577 N N . GLN A 1 73 ? 2.012 4.974 -7.735 1.00 83.38 73 GLN A N 1
ATOM 578 C CA . GLN A 1 73 ? 0.588 5.283 -7.720 1.00 83.38 73 GLN A CA 1
ATOM 579 C C . GLN A 1 73 ? 0.033 5.082 -6.312 1.00 83.38 73 GLN A C 1
ATOM 581 O O . GLN A 1 73 ? 0.171 4.010 -5.729 1.00 83.38 73 GLN A O 1
ATOM 586 N N . VAL A 1 74 ? -0.643 6.103 -5.785 1.00 82.44 74 VAL A N 1
ATOM 587 C CA . VAL A 1 74 ? -1.352 6.027 -4.504 1.00 82.44 74 VAL A CA 1
ATOM 588 C C . VAL A 1 74 ? -2.850 6.082 -4.776 1.00 82.44 74 VAL A C 1
ATOM 590 O O . VAL A 1 74 ? -3.346 7.053 -5.347 1.00 82.44 74 VAL A O 1
ATOM 593 N N . LEU A 1 75 ? -3.574 5.037 -4.370 1.00 81.38 75 LEU A N 1
ATOM 594 C CA . LEU A 1 75 ? -5.029 4.960 -4.479 1.00 81.38 75 LEU A CA 1
ATOM 595 C C . LEU A 1 75 ? -5.646 4.912 -3.081 1.00 81.38 75 LEU A C 1
ATOM 597 O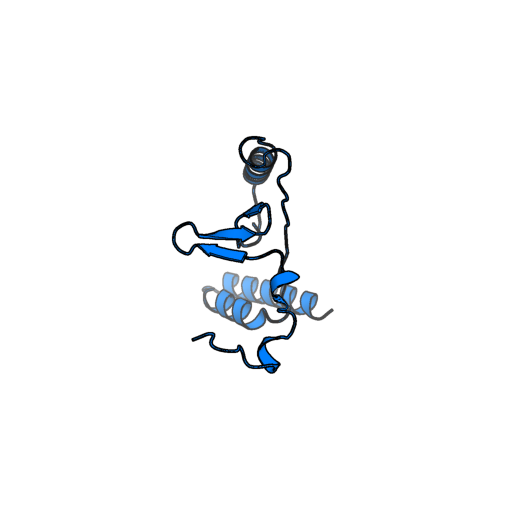 O . LEU A 1 75 ? -5.380 3.997 -2.307 1.00 81.38 75 LEU A O 1
ATOM 601 N N . MET A 1 76 ? -6.514 5.875 -2.776 1.00 78.94 76 MET A N 1
ATOM 602 C CA . MET A 1 76 ? -7.357 5.801 -1.587 1.00 78.94 76 MET A CA 1
ATOM 603 C C . MET A 1 76 ? -8.623 5.016 -1.925 1.00 78.94 76 MET A C 1
ATOM 605 O O . MET A 1 76 ? -9.438 5.458 -2.734 1.00 78.94 76 MET A O 1
ATOM 609 N N . ILE A 1 77 ? -8.792 3.854 -1.297 1.00 70.38 77 ILE A N 1
ATOM 610 C CA . ILE A 1 77 ? -10.022 3.067 -1.402 1.00 70.38 77 ILE A CA 1
ATOM 611 C C . ILE A 1 77 ? -10.921 3.454 -0.225 1.00 70.38 77 ILE A C 1
ATOM 613 O O . ILE A 1 77 ? -10.802 2.920 0.875 1.00 70.38 77 ILE A O 1
ATOM 617 N N . GLY A 1 78 ? -11.797 4.432 -0.453 1.00 72.75 78 GLY A N 1
ATOM 618 C CA . GLY A 1 78 ? -12.832 4.834 0.499 1.00 72.75 78 GLY A CA 1
ATOM 619 C C . GLY A 1 78 ? -14.142 4.083 0.253 1.00 72.75 78 GLY A C 1
ATOM 620 O O . GLY A 1 78 ? -14.556 3.911 -0.890 1.00 72.75 78 GLY A O 1
ATOM 621 N N . SER A 1 79 ? -14.818 3.665 1.324 1.00 74.94 79 SER A N 1
ATOM 622 C CA . SER A 1 79 ? -16.181 3.125 1.272 1.00 74.94 79 SER A CA 1
ATOM 623 C C . SER A 1 79 ? -17.080 3.921 2.212 1.00 74.94 79 SER A C 1
ATOM 625 O O . SER A 1 79 ? -16.664 4.294 3.306 1.00 74.94 79 SER A O 1
ATOM 627 N N . ASN A 1 80 ? -18.321 4.172 1.802 1.00 74.56 80 ASN A N 1
ATOM 628 C CA . ASN A 1 80 ? -19.352 4.731 2.678 1.00 74.56 80 ASN A CA 1
ATOM 629 C C . ASN A 1 80 ? -19.992 3.657 3.579 1.00 74.56 80 ASN A C 1
ATOM 631 O O . ASN A 1 80 ? -20.615 3.990 4.585 1.00 74.56 80 ASN A O 1
ATOM 635 N N . ASN A 1 81 ? -19.800 2.370 3.269 1.00 80.00 81 ASN A N 1
ATOM 636 C CA . ASN A 1 81 ? -20.318 1.246 4.046 1.00 80.00 81 ASN A CA 1
ATOM 637 C C . ASN A 1 81 ? -19.321 0.779 5.123 1.00 80.00 81 ASN A C 1
ATOM 639 O O . ASN A 1 81 ? -18.906 -0.382 5.160 1.00 80.00 81 ASN A O 1
ATOM 643 N N . ILE A 1 82 ? -18.912 1.699 5.997 1.00 79.31 82 ILE A N 1
ATOM 644 C CA . ILE A 1 82 ? -17.997 1.403 7.114 1.00 79.31 82 ILE A CA 1
ATOM 645 C C . ILE A 1 82 ? -18.720 1.168 8.443 1.00 79.31 82 ILE A C 1
ATOM 647 O O . ILE A 1 82 ? -18.073 0.986 9.471 1.00 79.31 82 ILE A O 1
ATOM 651 N N . GLU A 1 83 ? -20.054 1.168 8.441 1.00 82.81 83 GLU A N 1
ATOM 652 C CA . GLU A 1 83 ? -20.867 1.062 9.656 1.00 82.81 83 GLU A CA 1
ATOM 653 C C . GLU A 1 83 ? -20.515 -0.185 10.473 1.00 82.81 83 GLU A C 1
ATOM 655 O O . GLU A 1 83 ? -20.306 -0.092 11.678 1.00 82.81 83 GLU A O 1
ATOM 660 N N . HIS A 1 84 ? -20.350 -1.334 9.815 1.00 83.56 84 HIS A N 1
ATOM 661 C CA . HIS A 1 84 ? -19.980 -2.580 10.484 1.00 83.56 84 HIS A CA 1
ATOM 662 C C . HIS A 1 84 ? -18.594 -2.514 11.152 1.00 83.56 84 HIS A C 1
ATOM 664 O O . HIS A 1 84 ? -18.431 -3.018 12.264 1.00 83.56 84 HIS A O 1
ATOM 670 N N . PHE A 1 85 ? -17.614 -1.846 10.533 1.00 83.31 85 PHE A N 1
ATOM 671 C CA . PHE A 1 85 ? -16.296 -1.631 11.137 1.00 83.31 85 PHE A CA 1
ATOM 672 C C . PHE A 1 85 ? -16.373 -0.691 12.343 1.00 83.31 85 PHE A C 1
ATOM 674 O O . PHE A 1 85 ? -15.774 -0.982 13.379 1.00 83.31 85 PHE A O 1
ATOM 681 N N . LEU A 1 86 ? -17.133 0.404 12.232 1.00 83.31 86 LEU A N 1
ATOM 682 C CA . LEU A 1 86 ? -17.310 1.371 13.319 1.00 83.31 86 LEU A CA 1
ATOM 683 C C . LEU A 1 86 ? -18.040 0.753 14.517 1.00 83.31 86 LEU A C 1
ATOM 685 O O . LEU A 1 86 ? -17.597 0.921 15.651 1.00 83.31 86 LEU A O 1
ATOM 689 N N . SER A 1 87 ? -19.109 -0.005 14.268 1.00 86.12 87 SER A N 1
ATOM 690 C CA . SER A 1 87 ? -19.869 -0.704 15.309 1.00 86.12 87 SER A CA 1
ATOM 691 C C . SER A 1 87 ? -19.017 -1.763 16.011 1.00 86.12 87 SER A C 1
ATOM 693 O O . SER A 1 87 ? -19.032 -1.863 17.238 1.00 86.12 87 SER A O 1
ATOM 695 N N . ASN A 1 88 ? -18.207 -2.513 15.256 1.00 87.75 88 ASN A N 1
ATOM 696 C CA . ASN A 1 88 ? -17.259 -3.460 15.837 1.00 87.75 88 ASN A CA 1
ATOM 697 C C . ASN A 1 88 ? -16.209 -2.742 16.701 1.00 87.75 88 ASN A C 1
ATOM 699 O O . ASN A 1 88 ? -16.008 -3.112 17.854 1.00 87.75 88 ASN A O 1
ATOM 703 N N . TRP A 1 89 ? -15.590 -1.672 16.192 1.00 86.94 89 TRP A N 1
ATOM 704 C CA . TRP A 1 89 ? -14.608 -0.865 16.928 1.00 86.94 89 TRP A CA 1
ATOM 705 C C . TRP A 1 89 ? -15.173 -0.300 18.239 1.00 86.94 89 TRP A C 1
ATOM 707 O O . TRP A 1 89 ? -14.531 -0.387 19.289 1.00 86.94 89 TRP A O 1
ATOM 717 N N . GLN A 1 90 ? -16.393 0.231 18.192 1.00 87.50 90 GLN A N 1
ATOM 718 C CA . GLN A 1 90 ? -17.099 0.784 19.344 1.00 87.50 90 GLN A CA 1
ATOM 719 C C . GLN A 1 90 ? -17.400 -0.285 20.400 1.00 87.50 90 GLN A C 1
ATOM 721 O O . GLN A 1 90 ? -17.278 -0.007 21.591 1.00 87.50 90 GLN A O 1
ATOM 726 N N . SER A 1 91 ? -17.725 -1.515 19.985 1.00 91.50 91 SER A N 1
ATOM 727 C CA . SER A 1 91 ? -18.063 -2.611 20.908 1.00 91.50 91 SER A CA 1
ATOM 728 C C . SER A 1 91 ? -16.941 -2.969 21.894 1.00 91.50 91 SER A C 1
ATOM 730 O O . SER A 1 91 ? -17.201 -3.493 22.977 1.00 91.50 91 SER A O 1
ATOM 732 N N . TYR A 1 92 ? -15.687 -2.644 21.561 1.00 91.56 92 TYR A N 1
ATOM 733 C CA . TYR A 1 92 ? -14.534 -2.892 22.426 1.00 91.56 92 TYR A CA 1
ATOM 734 C C . TYR A 1 92 ? -14.307 -1.799 23.483 1.00 91.56 92 TYR A C 1
ATOM 736 O O . TYR A 1 92 ? -13.427 -1.944 24.336 1.00 91.56 92 TYR A O 1
ATOM 744 N N . ARG A 1 93 ? -15.068 -0.698 23.452 1.00 91.12 93 ARG A N 1
ATOM 745 C CA . ARG A 1 93 ? -14.917 0.432 24.378 1.00 91.12 93 ARG A CA 1
ATOM 746 C C . ARG A 1 93 ? -15.670 0.144 25.670 1.00 91.12 93 ARG A C 1
ATOM 748 O O . ARG A 1 93 ? -16.877 -0.062 25.679 1.00 91.12 93 ARG A O 1
ATOM 755 N N . LYS A 1 94 ? -14.931 0.107 26.778 1.00 90.62 94 LYS A N 1
ATOM 756 C CA . LYS A 1 94 ? -15.447 -0.199 28.116 1.00 90.62 94 LYS A CA 1
ATOM 757 C C . LYS A 1 94 ? -15.216 0.992 29.034 1.00 90.62 94 LYS A C 1
ATOM 759 O O . LYS A 1 94 ? -14.153 1.597 28.975 1.00 90.62 94 LYS A O 1
ATOM 764 N N . GLY A 1 95 ? -16.177 1.272 29.910 1.00 91.75 95 GLY A N 1
ATOM 765 C CA . GLY A 1 95 ? -16.155 2.432 30.802 1.00 91.75 95 GLY A CA 1
ATOM 766 C C . GLY A 1 95 ? -16.943 3.608 30.228 1.00 91.75 95 GLY A C 1
ATOM 767 O O . GLY A 1 95 ? -16.928 3.850 29.025 1.00 91.75 95 GLY A O 1
ATOM 768 N N . GLU A 1 96 ? -17.646 4.318 31.107 1.00 91.38 96 GLU A N 1
ATOM 769 C CA . GLU A 1 96 ? -18.675 5.305 30.754 1.00 91.38 96 GLU A CA 1
ATOM 770 C C . GLU A 1 96 ? -18.146 6.397 29.810 1.00 91.38 96 GLU A C 1
ATOM 772 O O . GLU A 1 96 ? -18.709 6.619 28.739 1.00 91.38 96 GLU A O 1
ATOM 777 N N . ILE A 1 97 ? -16.983 6.973 30.129 1.00 91.44 97 ILE A N 1
ATOM 778 C CA . ILE A 1 97 ? -16.364 8.024 29.311 1.00 91.44 97 ILE A CA 1
ATOM 779 C C . ILE A 1 97 ? -15.884 7.520 27.944 1.00 91.44 97 ILE A C 1
ATOM 781 O O . ILE A 1 97 ? -16.010 8.215 26.940 1.00 91.44 97 ILE A O 1
ATOM 785 N N . PHE A 1 98 ? -15.369 6.291 27.873 1.00 87.44 98 PHE A N 1
ATOM 786 C CA . PHE A 1 98 ? -14.878 5.715 26.621 1.00 87.44 98 PHE A CA 1
ATOM 787 C C . PHE A 1 98 ? -16.025 5.331 25.688 1.00 87.44 98 PHE A C 1
ATOM 789 O O . PHE A 1 98 ? -15.886 5.451 24.472 1.00 87.44 98 PHE A O 1
ATOM 796 N N . ILE A 1 99 ? -17.158 4.908 26.251 1.00 91.19 99 ILE A N 1
ATOM 797 C CA . ILE A 1 99 ? -18.394 4.663 25.504 1.00 91.19 99 ILE A CA 1
ATOM 798 C C . ILE A 1 99 ? -18.946 5.988 24.965 1.00 91.19 99 ILE A C 1
ATOM 800 O O . ILE A 1 99 ? -19.271 6.074 23.782 1.00 91.19 99 ILE A O 1
ATOM 804 N N . GLU A 1 100 ? -19.004 7.038 25.792 1.00 91.31 100 GLU A N 1
ATOM 805 C CA . GLU A 1 100 ? -19.484 8.356 25.361 1.00 91.31 100 GLU A CA 1
ATOM 806 C C . GLU A 1 100 ? -18.637 8.931 24.214 1.00 91.31 100 GLU A C 1
ATOM 808 O O . GLU A 1 100 ? -19.180 9.390 23.204 1.00 91.31 100 GLU A O 1
ATOM 813 N N . LEU A 1 101 ? -17.307 8.860 24.335 1.00 86.88 101 LEU A N 1
ATOM 814 C CA . LEU A 1 101 ? -16.381 9.293 23.287 1.00 86.88 101 LEU A CA 1
ATOM 815 C C . LEU A 1 101 ? -16.570 8.484 21.998 1.00 86.88 101 LEU A C 1
ATOM 817 O O . LEU A 1 101 ? -16.666 9.060 20.917 1.00 86.88 101 LEU A O 1
ATOM 821 N N . ALA A 1 102 ? -16.700 7.160 22.100 1.00 87.56 102 ALA A N 1
ATOM 822 C CA . ALA A 1 102 ? -16.896 6.299 20.938 1.00 87.56 102 ALA A CA 1
ATOM 823 C C . ALA A 1 102 ? -18.214 6.581 20.199 1.00 87.56 102 ALA A C 1
ATOM 825 O O . ALA A 1 102 ? -18.238 6.592 18.967 1.00 87.56 102 ALA A O 1
ATOM 826 N N . ASN A 1 103 ? -19.292 6.871 20.936 1.00 87.75 103 ASN A N 1
ATOM 827 C CA . ASN A 1 103 ? -20.582 7.264 20.363 1.00 87.75 103 ASN A CA 1
ATOM 828 C C . ASN A 1 103 ? -20.474 8.575 19.567 1.00 87.75 103 ASN A C 1
ATOM 830 O O . ASN A 1 103 ? -21.048 8.693 18.479 1.00 87.75 103 ASN A O 1
ATOM 834 N N . LYS A 1 104 ? -19.734 9.560 20.094 1.00 86.62 104 LYS A N 1
ATOM 835 C CA . LYS A 1 104 ? -19.499 10.850 19.424 1.00 86.62 104 LYS A CA 1
ATOM 836 C C . LYS A 1 104 ? -18.708 10.672 18.125 1.00 86.62 104 LYS A C 1
ATOM 838 O O . LYS A 1 104 ? -19.133 11.187 17.091 1.00 86.62 104 LYS A O 1
ATOM 843 N N . GLU A 1 105 ? -17.629 9.892 18.161 1.00 80.62 105 GLU A N 1
ATOM 844 C CA . GLU A 1 105 ? -16.788 9.586 16.993 1.00 80.62 105 GLU A CA 1
ATOM 845 C C . GLU A 1 105 ? -17.565 8.859 15.884 1.00 80.62 105 GLU A C 1
ATOM 847 O O . GLU A 1 105 ? -17.550 9.273 14.722 1.00 80.62 105 GLU A O 1
ATOM 852 N N . GLN A 1 106 ? -18.324 7.813 16.230 1.00 81.88 106 GLN A N 1
ATOM 853 C CA . GLN A 1 106 ? -19.148 7.094 15.255 1.00 81.88 106 GLN A CA 1
ATOM 854 C C . GLN A 1 106 ? -20.196 8.019 14.621 1.00 81.88 106 GLN A C 1
ATOM 856 O O . GLN A 1 106 ? -20.362 8.023 13.400 1.00 81.88 106 GLN A O 1
ATOM 861 N N . SER A 1 107 ? -20.869 8.837 15.435 1.00 81.44 107 SER A N 1
ATOM 862 C CA . SER A 1 107 ? -21.877 9.790 14.956 1.00 81.44 107 SER A CA 1
ATOM 863 C C . SER A 1 107 ? -21.278 10.804 13.978 1.00 81.44 107 SER A C 1
ATOM 865 O O . SER A 1 107 ? -21.870 11.080 12.934 1.00 81.44 107 SER A O 1
ATOM 867 N N . PHE A 1 108 ? -20.083 11.324 14.269 1.00 80.25 108 PHE A N 1
ATOM 868 C CA . PHE A 1 108 ? -19.368 12.245 13.385 1.00 80.25 108 PHE A CA 1
ATOM 869 C C . PHE A 1 108 ? -19.051 11.616 12.020 1.00 80.25 108 PHE A C 1
ATOM 871 O O . PHE A 1 108 ? -19.358 12.209 10.979 1.00 80.25 108 PHE A O 1
ATOM 878 N N . CYS A 1 109 ? -18.493 10.402 12.016 1.00 72.94 109 CYS A N 1
ATOM 879 C CA . CYS A 1 109 ? -18.159 9.676 10.790 1.00 72.94 109 CYS A CA 1
ATOM 880 C C . CYS A 1 109 ? -19.405 9.364 9.947 1.00 72.94 109 CYS A C 1
ATOM 882 O O . CYS A 1 109 ? -19.406 9.598 8.738 1.00 72.94 109 CYS A O 1
ATOM 884 N N . VAL A 1 110 ? -20.499 8.916 10.574 1.00 72.06 110 VAL A N 1
ATOM 885 C CA . VAL A 1 110 ? -21.759 8.605 9.874 1.00 72.06 110 VAL A CA 1
ATOM 886 C C . VAL A 1 110 ? -22.399 9.855 9.258 1.00 72.06 110 VAL A C 1
ATOM 888 O O . VAL A 1 110 ? -22.911 9.789 8.140 1.00 72.06 110 VAL A O 1
ATOM 891 N N . ILE A 1 111 ? -22.362 11.004 9.942 1.00 68.44 111 ILE A N 1
ATOM 892 C CA . ILE A 1 111 ? -22.928 12.261 9.421 1.00 68.44 111 ILE A CA 1
ATOM 893 C C . ILE A 1 111 ? -22.136 12.768 8.210 1.00 68.44 111 ILE A C 1
ATOM 895 O O . ILE A 1 111 ? -22.737 13.230 7.239 1.00 68.44 111 ILE A O 1
ATOM 899 N N . LYS A 1 112 ? -20.801 12.687 8.246 1.00 60.66 112 LYS A N 1
ATOM 900 C CA . LYS A 1 112 ? -19.955 13.144 7.133 1.00 60.66 112 LYS A CA 1
ATOM 901 C C . LYS A 1 112 ? -20.046 12.262 5.890 1.00 60.66 112 LYS A C 1
ATOM 903 O O . LYS A 1 112 ? -19.893 12.787 4.798 1.00 60.66 112 LYS A O 1
ATOM 908 N N . LEU A 1 113 ? -20.301 10.963 6.044 1.00 58.47 113 LEU A N 1
ATOM 909 C CA . LEU A 1 113 ? -20.352 10.009 4.927 1.00 58.47 113 LEU A CA 1
ATOM 910 C C . LEU A 1 113 ? -21.717 9.936 4.220 1.00 58.47 113 LEU A C 1
ATOM 912 O O . LEU A 1 113 ? -21.837 9.261 3.201 1.00 58.47 113 LEU A O 1
ATOM 916 N N . LYS A 1 114 ? -22.748 10.604 4.758 1.00 56.75 114 LYS A N 1
ATOM 917 C CA . LYS A 1 114 ? -24.100 10.689 4.170 1.00 56.75 114 LYS A CA 1
ATOM 918 C C . LYS A 1 114 ? -24.351 11.964 3.345 1.00 56.75 114 LYS A C 1
ATOM 920 O O . LYS A 1 114 ? -25.475 12.155 2.885 1.00 56.75 114 LYS A O 1
ATOM 925 N N . LYS A 1 115 ? -23.352 12.835 3.189 1.00 48.62 115 LYS A N 1
ATOM 926 C CA . LYS A 1 115 ? -23.378 14.002 2.289 1.00 48.62 115 LYS A CA 1
ATOM 927 C C . LYS A 1 115 ? -22.508 13.733 1.074 1.00 48.62 115 LYS A C 1
ATOM 929 O O . LYS A 1 115 ? -22.888 14.236 -0.001 1.00 48.62 115 LYS A O 1
#

Foldseek 3Di:
DPPPDPVVVVDDDCVVVDQFDDADPVVQWTDGDVDIGHDDDDDPDPPDDPVNVVVVVVCVPDCVNQPPPRDDDDDDDDDLPCLVVLVVVLVPQDDDVSNVVSVVVSVVSNVVSVD

Radius of gyration: 23.32 Å; chains: 1; bounding box: 42×48×66 Å

InterPro domains:
  IPR025955 Type-IV secretion system protein TraC/Conjugative transfer ATPase [PF11130] (14-106)

Organism: NCBI:txid1359175

pLDDT: mean 80.02, std 10.33, range [40.72, 93.38]

Sequence (115 aa):
MNASIHKDFDRERFSKHFVYESYDDETQLFFNRGSIGFVLLACPLAEASVSAQNEIAEFLKSDENLPAESSLQVLMIGSNNIEHFLSNWQSYRKGEIFIELANKEQSFCVIKLKK

Secondary structure (DSSP, 8-state):
------GGGSSPPGGGT-SEEEEETTTTEEEETTEEE--------TT--HHHHHHHHHHHH-TTTS-TT----------S--HHHHHHHHHT--SHHHHHHHHHHHHHHHHHHT-